Protein AF-A0A1F4D8D0-F1 (afdb_monomer_lite)

Structure (mmCIF, N/CA/C/O backbone):
data_AF-A0A1F4D8D0-F1
#
_entry.id   AF-A0A1F4D8D0-F1
#
loop_
_atom_site.group_PDB
_atom_site.id
_atom_site.type_symbol
_atom_site.label_atom_id
_atom_site.label_alt_id
_atom_site.label_comp_id
_atom_site.label_asym_id
_atom_site.label_entity_id
_atom_site.label_seq_id
_atom_site.pdbx_PDB_ins_code
_atom_site.Cartn_x
_atom_site.Cartn_y
_atom_site.Cartn_z
_atom_site.occupancy
_atom_site.B_iso_or_equiv
_atom_site.auth_seq_id
_atom_site.auth_comp_id
_atom_site.auth_asym_id
_atom_site.auth_atom_id
_atom_site.pdbx_PDB_model_num
ATOM 1 N N . MET A 1 1 ? 7.146 -8.326 -1.471 1.00 89.69 1 MET A N 1
ATOM 2 C CA . MET A 1 1 ? 6.696 -7.686 -2.726 1.00 89.69 1 MET A CA 1
ATOM 3 C C . MET A 1 1 ? 6.771 -6.171 -2.694 1.00 89.69 1 MET A C 1
ATOM 5 O O . MET A 1 1 ? 7.243 -5.610 -3.671 1.00 89.69 1 MET A O 1
ATOM 9 N N . LEU A 1 2 ? 6.417 -5.484 -1.602 1.00 89.44 2 LEU A N 1
ATOM 10 C CA . LEU A 1 2 ? 6.598 -4.020 -1.534 1.00 89.44 2 LEU A CA 1
ATOM 11 C C . LEU A 1 2 ? 8.050 -3.568 -1.783 1.00 89.44 2 LEU A C 1
ATOM 13 O O . LEU A 1 2 ? 8.278 -2.567 -2.454 1.00 89.44 2 LEU A O 1
ATOM 17 N N . GLU A 1 3 ? 9.027 -4.339 -1.313 1.00 93.50 3 GLU A N 1
ATOM 18 C CA . GLU A 1 3 ? 10.461 -4.112 -1.554 1.00 93.50 3 GLU A CA 1
ATOM 19 C C . GLU A 1 3 ? 10.889 -4.162 -3.031 1.00 93.50 3 GLU A C 1
ATOM 21 O O . GLU A 1 3 ? 11.950 -3.652 -3.357 1.00 93.50 3 GLU A O 1
ATOM 26 N N . GLN A 1 4 ? 10.068 -4.709 -3.937 1.00 89.00 4 GLN A N 1
ATOM 27 C CA . GLN A 1 4 ? 10.340 -4.660 -5.382 1.00 89.00 4 GLN A CA 1
ATOM 28 C C . GLN A 1 4 ? 10.045 -3.286 -5.993 1.00 89.00 4 GLN A C 1
ATOM 30 O O . GLN A 1 4 ? 10.503 -2.983 -7.088 1.00 89.00 4 GLN A O 1
ATOM 35 N N . PHE A 1 5 ? 9.249 -2.466 -5.303 1.00 87.69 5 PHE A N 1
ATOM 36 C CA . PHE A 1 5 ? 8.782 -1.174 -5.803 1.00 87.69 5 PHE A CA 1
ATOM 37 C C . PHE A 1 5 ? 9.288 0.005 -4.971 1.00 87.69 5 PHE A C 1
ATOM 39 O O . PHE A 1 5 ? 9.121 1.157 -5.370 1.00 87.69 5 PHE A O 1
ATOM 46 N N . PHE A 1 6 ? 9.851 -0.242 -3.789 1.00 90.12 6 PHE A N 1
ATOM 47 C CA . PHE A 1 6 ? 10.312 0.803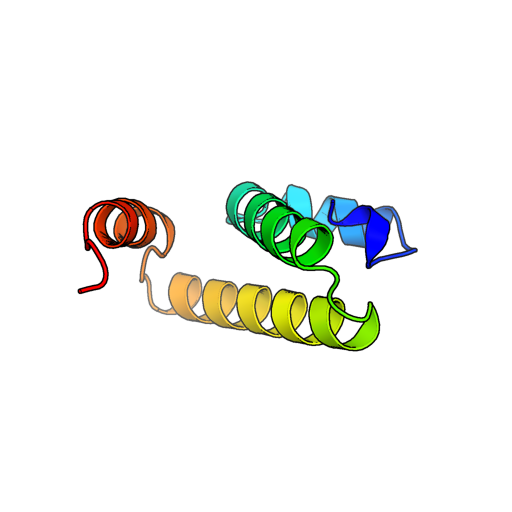 -2.883 1.00 90.12 6 PHE A CA 1
ATOM 48 C C . PHE A 1 6 ? 11.708 0.483 -2.356 1.00 90.12 6 PHE A C 1
ATOM 50 O O . PHE A 1 6 ? 11.873 -0.419 -1.541 1.00 90.12 6 PHE A O 1
ATOM 57 N N . ASP A 1 7 ? 12.676 1.317 -2.735 1.00 92.25 7 ASP A N 1
ATOM 58 C CA . ASP A 1 7 ? 14.077 1.164 -2.323 1.00 92.25 7 ASP A CA 1
ATOM 59 C C . ASP A 1 7 ? 14.315 1.492 -0.842 1.00 92.25 7 ASP A C 1
ATOM 61 O O . ASP A 1 7 ? 15.309 1.078 -0.258 1.00 92.25 7 ASP A O 1
ATOM 65 N N . SER A 1 8 ? 13.421 2.266 -0.217 1.00 94.19 8 SER A N 1
ATOM 66 C CA . SER A 1 8 ? 13.562 2.689 1.180 1.00 94.19 8 SER A CA 1
ATOM 67 C C . SER A 1 8 ? 13.019 1.620 2.140 1.00 94.19 8 SER A C 1
ATOM 69 O O . SER A 1 8 ? 11.796 1.440 2.208 1.00 94.19 8 SER A O 1
ATOM 71 N N . PRO A 1 9 ? 13.867 0.978 2.972 1.00 93.06 9 PRO A N 1
ATOM 72 C CA . PRO A 1 9 ? 13.410 -0.033 3.929 1.00 93.06 9 PRO A CA 1
ATOM 73 C C . PRO A 1 9 ? 12.454 0.548 4.974 1.00 93.06 9 PRO A C 1
ATOM 75 O O . PRO A 1 9 ? 11.460 -0.080 5.331 1.00 93.06 9 PRO A O 1
ATOM 78 N N . LEU A 1 10 ? 12.704 1.791 5.405 1.00 94.88 10 LEU A N 1
ATOM 79 C CA . LEU A 1 10 ? 11.826 2.519 6.325 1.00 94.88 10 LEU A CA 1
ATOM 80 C C . LEU A 1 10 ? 10.425 2.704 5.736 1.00 94.88 10 LEU A C 1
ATOM 82 O O . LEU A 1 10 ? 9.427 2.558 6.440 1.00 94.88 10 LEU A O 1
ATOM 86 N N . ARG A 1 11 ? 10.333 2.988 4.432 1.00 94.25 11 ARG A N 1
ATOM 87 C CA . ARG A 1 11 ? 9.046 3.138 3.752 1.00 94.25 11 ARG A CA 1
ATOM 88 C C . ARG A 1 11 ? 8.300 1.813 3.649 1.00 94.25 11 ARG A C 1
ATOM 90 O O . ARG A 1 11 ? 7.101 1.779 3.918 1.00 94.25 11 ARG A O 1
ATOM 97 N N . VAL A 1 12 ? 8.996 0.739 3.282 1.00 94.19 12 VAL A N 1
ATOM 98 C CA . VAL A 1 12 ? 8.417 -0.612 3.237 1.00 94.19 12 VAL A CA 1
ATOM 99 C C . VAL A 1 12 ? 7.891 -1.007 4.616 1.00 94.19 12 VAL A C 1
ATOM 101 O O . VAL A 1 12 ? 6.769 -1.493 4.734 1.00 94.19 12 VAL A O 1
ATOM 104 N N . GLN A 1 13 ? 8.655 -0.730 5.673 1.00 95.00 13 GLN A N 1
ATOM 105 C CA . GLN A 1 13 ? 8.243 -1.033 7.038 1.00 95.00 13 GLN A CA 1
ATOM 106 C C . GLN A 1 13 ? 7.042 -0.192 7.489 1.00 95.00 13 GLN A C 1
ATOM 108 O O . GLN A 1 13 ? 6.122 -0.732 8.096 1.00 95.00 13 GLN A O 1
ATOM 113 N N . ALA A 1 14 ? 6.992 1.097 7.139 1.00 93.19 14 ALA A N 1
ATOM 114 C CA . ALA A 1 14 ? 5.834 1.946 7.419 1.00 93.19 14 ALA A CA 1
ATOM 115 C C . ALA A 1 14 ? 4.554 1.425 6.742 1.00 93.19 14 ALA A C 1
ATOM 117 O O . ALA A 1 14 ? 3.499 1.391 7.370 1.00 93.19 14 ALA A O 1
ATOM 118 N N . LEU A 1 15 ? 4.654 0.972 5.487 1.00 92.38 15 LEU A N 1
ATOM 119 C CA . LEU A 1 15 ? 3.529 0.373 4.765 1.00 92.38 15 LEU A CA 1
ATOM 120 C C . LEU A 1 15 ? 3.070 -0.935 5.425 1.00 92.38 15 LEU A C 1
ATOM 122 O O . LEU A 1 15 ? 1.875 -1.112 5.643 1.00 92.38 15 LEU A O 1
ATOM 126 N N . ARG A 1 16 ? 4.008 -1.818 5.794 1.00 93.31 16 ARG A N 1
ATOM 127 C CA . ARG A 1 16 ? 3.716 -3.105 6.454 1.00 93.31 16 ARG A CA 1
ATOM 128 C C . ARG A 1 16 ? 3.091 -2.944 7.840 1.00 93.31 16 ARG A C 1
ATOM 130 O O . ARG A 1 16 ? 2.181 -3.691 8.179 1.00 93.31 16 ARG A O 1
ATOM 137 N N . ASN A 1 17 ? 3.558 -1.971 8.618 1.00 92.06 17 ASN A N 1
ATOM 138 C CA . ASN A 1 17 ? 3.062 -1.717 9.973 1.00 92.06 17 ASN A CA 1
ATOM 139 C C . ASN A 1 17 ? 1.741 -0.934 9.990 1.00 92.06 17 ASN A C 1
ATOM 141 O O . ASN A 1 17 ? 1.099 -0.831 11.035 1.00 92.06 17 ASN A O 1
ATOM 145 N N . GLY A 1 18 ? 1.346 -0.348 8.857 1.00 85.94 18 GLY A N 1
ATOM 146 C CA . GLY A 1 18 ? 0.070 0.337 8.729 1.00 85.94 18 GLY A CA 1
ATOM 147 C C . GLY A 1 18 ? -1.119 -0.626 8.859 1.00 85.94 18 GLY A C 1
ATOM 148 O O . GLY A 1 18 ? -0.981 -1.827 8.620 1.00 85.94 18 GLY A O 1
ATOM 149 N N . PRO A 1 19 ? -2.327 -0.108 9.148 1.00 79.25 19 PRO A N 1
ATOM 150 C CA . PRO A 1 19 ? -3.544 -0.910 9.344 1.00 79.25 19 PRO A CA 1
ATOM 151 C C . PRO A 1 19 ? -3.954 -1.752 8.124 1.00 79.25 19 PRO A C 1
ATOM 153 O O . PRO A 1 19 ? -4.876 -2.558 8.196 1.00 79.25 19 PRO A O 1
ATOM 156 N N . SER A 1 20 ? -3.289 -1.573 6.985 1.00 83.19 20 SER A N 1
ATOM 157 C CA . SER A 1 20 ? -3.550 -2.327 5.761 1.00 83.19 20 SER A CA 1
ATOM 158 C C . SER A 1 20 ? -2.284 -2.865 5.113 1.00 83.19 20 SER A C 1
ATOM 160 O O . SER A 1 20 ? -2.281 -3.145 3.917 1.00 83.19 20 SER A O 1
ATOM 162 N N . GLY A 1 21 ? -1.218 -3.053 5.895 1.00 87.62 21 GLY A N 1
ATOM 163 C CA . GLY A 1 21 ? 0.042 -3.590 5.392 1.00 87.62 21 GLY A CA 1
ATOM 164 C C . GLY A 1 21 ? -0.118 -4.926 4.674 1.00 87.62 21 GLY A C 1
ATOM 165 O O . GLY A 1 21 ? 0.415 -5.088 3.583 1.00 87.62 21 GLY A O 1
ATOM 166 N N . ALA A 1 22 ? -0.936 -5.838 5.210 1.00 88.19 22 ALA A N 1
ATOM 167 C CA . ALA A 1 22 ? -1.220 -7.122 4.563 1.00 88.19 22 ALA A CA 1
ATOM 168 C C . ALA A 1 22 ? -1.931 -6.967 3.202 1.00 88.19 22 ALA A C 1
ATOM 170 O O . ALA A 1 22 ? -1.568 -7.638 2.238 1.00 88.19 22 ALA A O 1
ATOM 171 N N . LEU A 1 23 ? -2.902 -6.050 3.100 1.00 86.81 23 LEU A N 1
ATOM 172 C CA . LEU A 1 23 ? -3.607 -5.763 1.844 1.00 86.81 23 LEU A CA 1
ATOM 173 C C . LEU A 1 23 ? -2.672 -5.132 0.809 1.00 86.81 23 LEU A C 1
ATOM 175 O O . LEU A 1 23 ? -2.695 -5.516 -0.356 1.00 86.81 23 LEU A O 1
ATOM 179 N N . LEU A 1 24 ? -1.831 -4.185 1.228 1.00 90.50 24 LEU A N 1
ATOM 180 C CA . LEU A 1 24 ? -0.872 -3.523 0.344 1.00 90.50 24 LEU A CA 1
ATOM 181 C C . LEU A 1 24 ? 0.237 -4.477 -0.115 1.00 90.50 24 LEU A C 1
ATOM 183 O O . LEU A 1 24 ? 0.676 -4.381 -1.258 1.00 90.50 24 LEU A O 1
ATOM 187 N N . GLU A 1 25 ? 0.662 -5.412 0.736 1.00 90.88 25 GLU A N 1
ATOM 188 C CA . GLU A 1 25 ? 1.622 -6.456 0.370 1.00 90.88 25 GLU A CA 1
ATOM 189 C C . GLU A 1 25 ? 1.023 -7.425 -0.662 1.00 90.88 25 GLU A C 1
ATOM 191 O O . GLU A 1 25 ? 1.666 -7.690 -1.676 1.00 90.88 25 GLU A O 1
ATOM 196 N N . GLY A 1 26 ? -0.223 -7.876 -0.464 1.00 87.56 26 GLY A N 1
ATOM 197 C CA . GLY A 1 26 ? -0.939 -8.715 -1.434 1.00 87.56 26 GLY A CA 1
ATOM 198 C C . GLY A 1 26 ? -1.202 -7.997 -2.761 1.00 87.56 26 GLY A C 1
ATOM 199 O O . GLY A 1 26 ? -0.954 -8.548 -3.829 1.00 87.56 26 GLY A O 1
ATOM 200 N N . PHE A 1 27 ? -1.600 -6.724 -2.710 1.00 85.25 27 PHE A N 1
ATOM 201 C CA . PHE A 1 27 ? -1.755 -5.901 -3.909 1.00 85.25 27 PHE A CA 1
ATOM 202 C C . PHE A 1 27 ? -0.427 -5.730 -4.658 1.00 85.25 27 PHE A C 1
ATOM 204 O O . PHE A 1 27 ? -0.390 -5.814 -5.882 1.00 85.25 27 PHE A O 1
ATOM 211 N N . ALA A 1 28 ? 0.682 -5.513 -3.945 1.00 88.38 28 ALA A N 1
ATOM 212 C CA . ALA A 1 28 ? 2.004 -5.456 -4.561 1.00 88.38 28 ALA A CA 1
ATOM 213 C C . ALA A 1 28 ? 2.393 -6.799 -5.198 1.00 88.38 28 ALA A C 1
ATOM 215 O O . ALA A 1 28 ? 2.980 -6.803 -6.277 1.00 88.38 28 ALA A O 1
ATOM 216 N N . GLN A 1 29 ? 2.038 -7.922 -4.569 1.00 88.00 29 GLN A N 1
ATOM 217 C CA . GLN A 1 29 ? 2.292 -9.252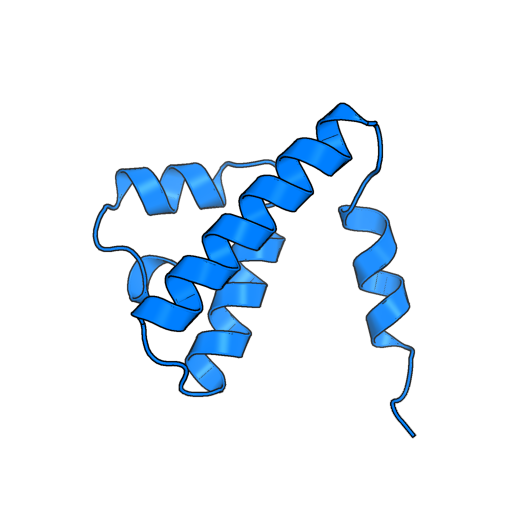 -5.113 1.00 88.00 29 GLN A CA 1
ATOM 218 C C . GLN A 1 29 ? 1.575 -9.484 -6.444 1.00 88.00 29 GLN A C 1
ATOM 220 O O . GLN A 1 29 ? 2.248 -9.763 -7.434 1.00 88.00 29 GLN A O 1
ATOM 225 N N . GLU A 1 30 ? 0.255 -9.280 -6.505 1.00 83.69 30 GLU A N 1
ATOM 226 C CA . GLU A 1 30 ? -0.500 -9.464 -7.755 1.00 83.69 30 GLU A CA 1
ATOM 227 C C . GLU A 1 30 ? 0.044 -8.582 -8.889 1.00 83.69 30 GLU A C 1
ATOM 229 O O . GLU A 1 30 ? 0.091 -8.986 -10.050 1.00 83.69 30 GLU A O 1
ATOM 234 N N . ARG A 1 31 ? 0.495 -7.362 -8.567 1.00 77.31 31 ARG A N 1
ATOM 235 C CA . ARG A 1 31 ? 1.054 -6.432 -9.562 1.00 77.31 31 ARG A CA 1
ATOM 236 C C . ARG A 1 31 ? 2.448 -6.832 -10.035 1.00 77.31 31 ARG A C 1
ATOM 238 O O . ARG A 1 31 ? 2.742 -6.646 -11.216 1.00 77.31 31 ARG A O 1
ATOM 245 N N . GLY A 1 32 ? 3.285 -7.360 -9.143 1.00 74.75 32 GLY A N 1
ATOM 246 C CA . GLY A 1 32 ? 4.595 -7.908 -9.498 1.00 74.75 32 GLY A CA 1
ATOM 247 C C . GLY A 1 32 ? 4.464 -9.119 -10.417 1.00 74.75 32 GLY A C 1
ATOM 248 O O . GLY A 1 32 ? 5.113 -9.174 -11.458 1.00 74.75 32 GLY A O 1
ATOM 249 N N . GLU A 1 33 ? 3.546 -10.031 -10.094 1.00 75.94 33 GLU A N 1
ATOM 250 C CA . GLU A 1 33 ? 3.248 -11.213 -10.911 1.00 75.94 33 GLU A CA 1
ATOM 251 C C . GLU A 1 33 ? 2.652 -10.844 -12.282 1.00 75.94 33 GLU A C 1
ATOM 253 O O . GLU A 1 33 ? 2.964 -11.480 -13.286 1.00 75.94 33 GLU A O 1
ATOM 258 N N . ALA A 1 34 ? 1.869 -9.763 -12.361 1.00 77.62 34 ALA A N 1
ATOM 259 C CA . ALA A 1 34 ? 1.329 -9.235 -13.616 1.00 77.62 34 ALA A CA 1
ATOM 260 C C . ALA A 1 34 ? 2.346 -8.443 -14.472 1.00 77.62 34 ALA A C 1
ATOM 262 O O . ALA A 1 34 ? 1.978 -7.932 -15.531 1.00 77.62 34 ALA A O 1
ATOM 263 N N . GLY A 1 35 ? 3.603 -8.297 -14.030 1.00 80.94 35 GLY A N 1
ATOM 264 C CA . GLY A 1 35 ? 4.670 -7.652 -14.807 1.00 80.94 35 GLY A CA 1
ATOM 265 C C . GLY A 1 35 ? 4.532 -6.132 -14.951 1.00 80.94 35 GLY A C 1
ATOM 266 O O . GLY A 1 35 ? 4.989 -5.555 -15.939 1.00 80.94 35 GLY A O 1
ATOM 267 N N . TYR A 1 36 ? 3.879 -5.462 -13.997 1.00 77.81 36 TYR A N 1
ATOM 268 C CA . TYR A 1 36 ? 3.706 -4.010 -14.052 1.00 77.81 36 TYR A CA 1
ATOM 269 C C . TYR A 1 36 ? 5.050 -3.273 -14.012 1.00 77.81 36 TYR A C 1
ATOM 271 O O . TYR A 1 36 ? 5.935 -3.598 -1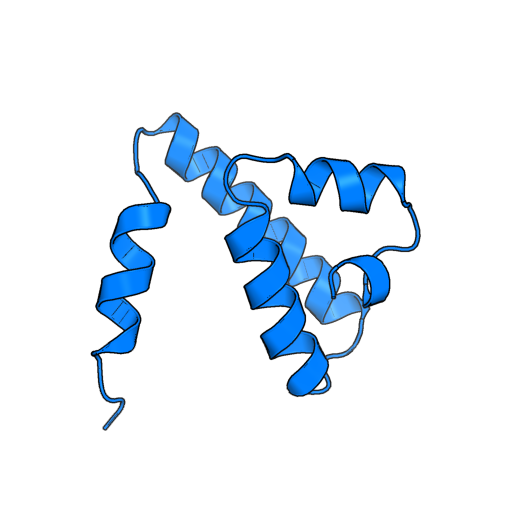3.222 1.00 77.81 36 TYR A O 1
ATOM 279 N N . ALA A 1 37 ? 5.159 -2.193 -14.793 1.00 84.50 37 ALA A N 1
ATOM 280 C CA . ALA A 1 37 ? 6.266 -1.255 -14.656 1.00 84.50 37 ALA A CA 1
ATOM 281 C C . ALA A 1 37 ? 6.295 -0.667 -13.234 1.00 84.50 37 ALA A C 1
ATOM 283 O O . ALA A 1 37 ? 5.263 -0.268 -12.683 1.00 84.50 37 ALA A O 1
ATOM 284 N N . GLU A 1 38 ? 7.493 -0.557 -12.665 1.00 83.75 38 GLU A N 1
ATOM 285 C CA . GLU A 1 38 ? 7.717 -0.170 -11.269 1.00 83.75 38 GLU A CA 1
ATOM 286 C C . GLU A 1 38 ? 7.068 1.180 -10.906 1.00 83.75 38 GLU A C 1
ATOM 288 O O . GLU A 1 38 ? 6.461 1.338 -9.844 1.00 83.75 38 GLU A O 1
ATOM 293 N N . ILE A 1 39 ? 7.126 2.159 -11.817 1.00 87.31 39 ILE A N 1
ATOM 294 C CA . ILE A 1 39 ? 6.504 3.479 -11.628 1.00 87.31 39 ILE A CA 1
ATOM 295 C C . ILE A 1 39 ? 4.974 3.392 -11.517 1.00 87.31 39 ILE A C 1
ATOM 297 O O . ILE A 1 39 ? 4.362 4.090 -10.702 1.00 87.31 39 ILE A O 1
ATOM 301 N N . THR A 1 40 ? 4.356 2.501 -12.293 1.00 88.25 40 THR A N 1
ATOM 302 C CA . THR A 1 40 ? 2.909 2.271 -12.297 1.00 88.25 40 THR A CA 1
ATOM 303 C C . THR A 1 40 ? 2.491 1.589 -10.999 1.00 88.25 40 THR A C 1
ATOM 305 O O . THR A 1 40 ? 1.571 2.060 -10.328 1.00 88.25 40 THR A O 1
ATOM 308 N N . ALA A 1 41 ? 3.216 0.548 -10.582 1.00 87.25 41 ALA A N 1
ATOM 309 C CA . ALA A 1 41 ? 2.973 -0.141 -9.317 1.00 87.25 41 ALA A CA 1
ATOM 310 C C . ALA A 1 41 ? 3.078 0.815 -8.115 1.00 87.25 41 ALA A C 1
ATOM 312 O O . ALA A 1 41 ? 2.149 0.899 -7.309 1.00 87.25 41 ALA A O 1
ATOM 313 N N . ARG A 1 42 ? 4.140 1.633 -8.045 1.00 90.44 42 ARG A N 1
ATOM 314 C CA . ARG A 1 42 ? 4.303 2.658 -6.999 1.00 90.44 42 ARG A CA 1
ATOM 315 C C . ARG A 1 42 ? 3.132 3.634 -6.938 1.00 90.44 42 ARG A C 1
ATOM 317 O O . ARG A 1 42 ? 2.660 3.949 -5.844 1.00 90.44 42 ARG A O 1
ATOM 324 N N . ARG A 1 43 ? 2.666 4.130 -8.092 1.00 91.62 43 ARG A N 1
ATOM 325 C CA . ARG A 1 43 ? 1.534 5.067 -8.159 1.00 91.62 43 ARG A CA 1
ATOM 326 C C . ARG A 1 43 ? 0.259 4.432 -7.601 1.00 91.62 43 ARG A C 1
ATOM 328 O O . ARG A 1 43 ? -0.416 5.068 -6.795 1.00 91.62 43 ARG A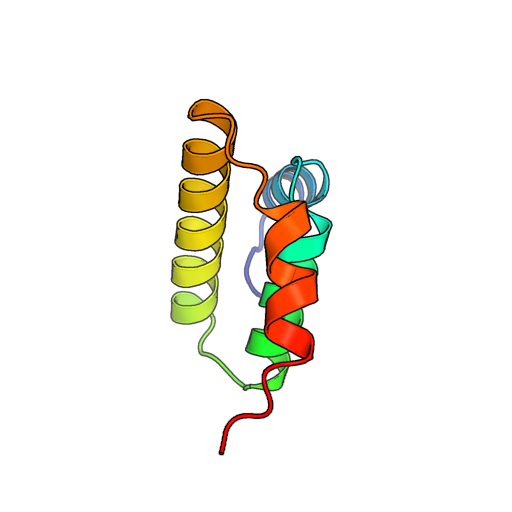 O 1
ATOM 335 N N . HIS A 1 44 ? -0.039 3.188 -7.969 1.00 90.50 44 HIS A N 1
ATOM 336 C CA . HIS A 1 44 ? -1.224 2.493 -7.465 1.00 90.50 44 HIS A CA 1
ATOM 337 C C . HIS A 1 44 ? -1.134 2.160 -5.975 1.00 90.50 44 HIS A C 1
ATOM 339 O O . HIS A 1 44 ? -2.115 2.356 -5.266 1.00 90.50 44 HIS A O 1
ATOM 345 N N . ILE A 1 45 ? 0.031 1.737 -5.475 1.00 90.25 45 ILE A N 1
ATOM 346 C CA . ILE A 1 45 ? 0.217 1.450 -4.044 1.00 90.25 45 ILE A CA 1
ATOM 347 C C . ILE A 1 45 ? -0.001 2.715 -3.201 1.00 90.25 45 ILE A C 1
ATOM 349 O O . ILE A 1 45 ? -0.689 2.662 -2.186 1.00 90.25 45 ILE A O 1
ATOM 353 N N . ARG A 1 46 ? 0.515 3.875 -3.638 1.00 91.81 46 ARG A N 1
ATOM 354 C CA . ARG A 1 46 ? 0.267 5.160 -2.954 1.00 91.81 46 ARG A CA 1
ATOM 355 C C . ARG A 1 46 ? -1.207 5.564 -2.990 1.00 91.81 46 ARG A C 1
ATOM 357 O O . ARG A 1 46 ? -1.723 6.057 -1.993 1.00 91.81 46 ARG A O 1
ATOM 364 N N . ALA A 1 47 ? -1.882 5.358 -4.121 1.00 92.62 47 ALA A N 1
ATOM 365 C CA . ALA A 1 47 ? -3.311 5.636 -4.234 1.00 92.62 47 ALA A CA 1
ATOM 366 C C . ALA A 1 47 ? -4.137 4.738 -3.298 1.00 92.62 47 ALA A C 1
ATOM 368 O O . ALA A 1 47 ? -5.022 5.235 -2.607 1.00 92.62 47 ALA A O 1
ATOM 369 N N . ALA A 1 48 ? -3.807 3.445 -3.223 1.00 91.25 48 A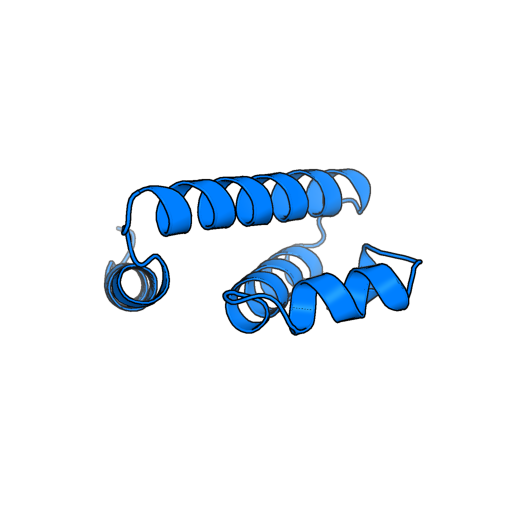LA A N 1
ATOM 370 C CA . ALA A 1 48 ? -4.453 2.497 -2.320 1.00 91.25 48 ALA A CA 1
ATOM 371 C C . ALA A 1 48 ? -4.233 2.875 -0.848 1.00 91.25 48 ALA A C 1
ATOM 373 O O . ALA A 1 48 ? -5.190 2.936 -0.083 1.00 91.25 48 ALA A O 1
ATOM 374 N N . GLU A 1 49 ? -2.998 3.199 -0.457 1.00 91.81 49 GLU A N 1
ATOM 375 C CA . GLU A 1 49 ? -2.690 3.668 0.899 1.00 91.81 49 GLU A CA 1
ATOM 376 C C . GLU A 1 49 ? -3.485 4.934 1.257 1.00 91.81 49 GLU A C 1
ATOM 378 O O . GLU A 1 49 ? -4.072 5.007 2.336 1.00 91.81 49 GLU A O 1
ATOM 383 N N . HIS A 1 50 ? -3.550 5.913 0.349 1.00 92.56 50 HIS A N 1
ATOM 384 C CA . HIS A 1 50 ? -4.308 7.141 0.576 1.00 92.56 50 HIS A CA 1
ATOM 385 C C . HIS A 1 50 ? -5.815 6.880 0.708 1.00 92.56 50 HIS A C 1
ATOM 387 O O . HIS A 1 50 ? -6.451 7.412 1.617 1.00 92.56 50 HIS A O 1
ATOM 393 N N . PHE A 1 51 ? -6.377 6.033 -0.157 1.00 90.12 51 PHE A N 1
ATOM 394 C CA . PHE A 1 51 ? -7.787 5.651 -0.107 1.00 90.12 51 PHE A CA 1
ATOM 395 C C . PHE A 1 51 ? -8.140 4.950 1.207 1.00 90.12 51 PHE A C 1
ATOM 397 O O . PHE A 1 51 ? -9.139 5.277 1.837 1.00 90.12 51 PHE A O 1
ATOM 404 N N . ILE A 1 52 ? -7.290 4.031 1.656 1.00 88.12 52 ILE A N 1
ATOM 405 C CA . ILE A 1 52 ? -7.447 3.329 2.931 1.00 88.12 52 ILE A CA 1
ATOM 406 C C . ILE A 1 52 ? -7.363 4.302 4.107 1.00 88.12 52 ILE A C 1
ATOM 408 O O . ILE A 1 52 ? -8.163 4.219 5.036 1.00 88.12 52 ILE A O 1
ATOM 412 N N . TYR A 1 53 ? -6.400 5.228 4.083 1.00 88.62 53 TYR A N 1
ATOM 413 C CA . TYR A 1 53 ? -6.289 6.264 5.106 1.00 88.62 53 TYR A CA 1
ATOM 414 C C . TYR A 1 53 ? -7.571 7.101 5.190 1.00 88.62 53 TYR A C 1
ATOM 416 O O . TYR A 1 53 ? -8.085 7.311 6.288 1.00 88.62 53 TYR A O 1
ATOM 424 N N . TRP A 1 54 ? -8.102 7.531 4.043 1.00 92.19 54 TRP A N 1
ATOM 425 C CA . TRP A 1 54 ? -9.375 8.242 3.967 1.00 92.19 54 TRP A CA 1
ATOM 426 C C . TRP A 1 54 ? -10.540 7.390 4.494 1.00 92.19 54 TRP A C 1
ATOM 428 O O . TRP A 1 54 ? -11.243 7.826 5.397 1.00 92.19 54 TRP A O 1
ATOM 438 N N . ALA A 1 55 ? -10.693 6.149 4.029 1.00 89.31 55 ALA A N 1
ATOM 439 C CA . ALA A 1 55 ? -11.769 5.256 4.459 1.00 89.31 55 ALA A CA 1
ATOM 440 C C . ALA A 1 55 ? -11.754 5.030 5.981 1.00 89.31 55 ALA A C 1
ATOM 442 O O . ALA A 1 55 ? -12.782 5.164 6.641 1.00 89.31 55 ALA A O 1
ATOM 443 N N . ASN A 1 56 ? -10.573 4.798 6.562 1.00 87.50 56 ASN A N 1
ATOM 444 C CA . ASN A 1 56 ? -10.418 4.664 8.010 1.00 87.50 56 ASN A CA 1
ATOM 445 C C . ASN A 1 56 ? -10.815 5.944 8.763 1.00 87.50 56 ASN A C 1
ATOM 447 O O . ASN A 1 56 ? -11.367 5.856 9.859 1.00 87.50 56 ASN A O 1
ATOM 451 N N . LYS A 1 57 ? -10.548 7.133 8.200 1.00 89.56 57 LYS A N 1
ATOM 452 C CA . LYS A 1 57 ? -10.978 8.414 8.787 1.00 89.56 57 LYS A CA 1
ATOM 453 C C . LYS A 1 57 ? -12.495 8.581 8.779 1.00 89.56 57 LYS A C 1
ATOM 455 O O . LYS A 1 57 ? -13.026 9.129 9.737 1.00 89.56 57 LYS A O 1
ATOM 460 N N . GLU A 1 58 ? -13.165 8.050 7.765 1.00 91.81 58 GLU A N 1
ATOM 461 C CA . GLU A 1 58 ? -14.628 8.032 7.659 1.00 91.81 58 GLU A CA 1
ATOM 462 C C . GLU A 1 58 ? -15.281 6.876 8.449 1.00 91.81 58 GLU A C 1
ATOM 464 O O . GLU A 1 58 ? -16.497 6.703 8.411 1.00 91.81 58 GLU A O 1
ATOM 469 N N . GLY A 1 59 ? -14.498 6.050 9.158 1.00 88.69 59 GLY A N 1
ATOM 470 C CA . GLY A 1 59 ? -15.006 4.872 9.875 1.00 88.69 59 GLY A CA 1
ATOM 471 C C . GLY A 1 59 ? -15.402 3.703 8.961 1.00 88.69 59 GLY A C 1
ATOM 472 O O . GLY A 1 59 ? -16.057 2.761 9.406 1.00 88.69 59 GLY A O 1
ATOM 473 N N . ILE A 1 60 ? -14.996 3.739 7.690 1.00 85.75 60 ILE A N 1
ATOM 474 C CA . ILE A 1 60 ? -15.245 2.693 6.698 1.00 85.75 60 ILE A CA 1
ATOM 475 C C . ILE A 1 60 ? -14.123 1.655 6.784 1.00 85.75 60 ILE A C 1
ATOM 477 O O . ILE A 1 60 ? -12.977 1.910 6.412 1.00 85.75 60 ILE A O 1
ATOM 481 N N . SER A 1 61 ? -14.455 0.450 7.252 1.00 78.56 61 SER A N 1
ATOM 482 C CA . SER A 1 61 ? -13.496 -0.657 7.308 1.00 78.56 61 SER A CA 1
ATOM 483 C C . SER A 1 61 ? -13.328 -1.314 5.937 1.00 78.56 61 SER A C 1
ATOM 485 O O . SER A 1 61 ? -14.190 -2.063 5.477 1.00 78.56 61 SER A O 1
ATOM 487 N N . VAL A 1 62 ? -12.176 -1.085 5.304 1.00 72.00 62 VAL A N 1
ATOM 488 C CA . VAL A 1 62 ? -11.815 -1.712 4.016 1.00 72.00 62 VAL A CA 1
ATOM 489 C C . VAL A 1 62 ? -11.529 -3.216 4.172 1.00 72.00 62 VAL A C 1
ATOM 491 O O . VAL A 1 62 ? -11.668 -3.982 3.221 1.00 72.00 62 VAL A O 1
ATOM 494 N N . LEU A 1 63 ? -11.192 -3.672 5.386 1.00 66.25 63 LEU A N 1
ATOM 495 C CA . LEU A 1 63 ? -10.856 -5.073 5.675 1.00 66.25 63 LEU A CA 1
ATOM 496 C C . LEU A 1 63 ? -12.038 -6.040 5.501 1.00 66.25 63 LEU A C 1
ATOM 498 O O . LEU A 1 63 ? -11.812 -7.194 5.152 1.00 66.25 63 LEU A O 1
ATOM 502 N N . LEU A 1 64 ? -13.280 -5.589 5.716 1.00 54.62 64 LEU A N 1
ATOM 503 C CA . LEU A 1 64 ? -14.468 -6.453 5.648 1.00 54.62 64 LEU A CA 1
ATOM 504 C C . LEU A 1 64 ? -15.057 -6.593 4.233 1.00 54.62 64 LEU A C 1
ATOM 506 O O . LEU A 1 64 ? -15.804 -7.535 3.990 1.00 54.62 64 LEU A O 1
ATOM 510 N N . GLN A 1 65 ? -14.705 -5.715 3.2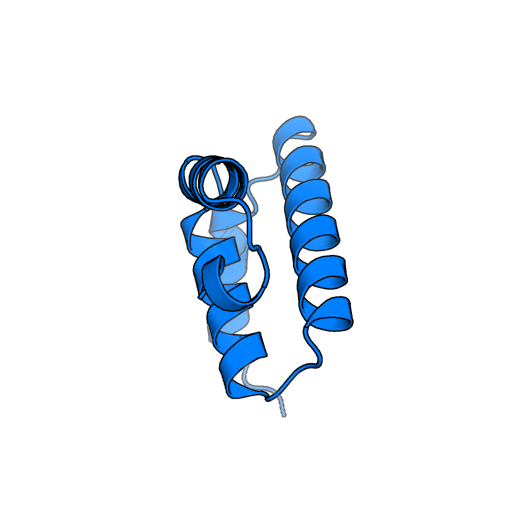86 1.00 54.12 65 GLN A N 1
ATOM 511 C CA . GLN A 1 65 ? -15.290 -5.736 1.935 1.00 54.12 65 GLN A CA 1
ATOM 512 C C . GLN A 1 65 ? -14.482 -6.550 0.910 1.00 54.12 65 GLN A C 1
ATOM 514 O O . GLN A 1 65 ? -15.040 -7.035 -0.071 1.00 54.12 65 GLN A O 1
ATOM 519 N N . VAL A 1 66 ? -13.179 -6.767 1.128 1.00 52.97 66 VAL A N 1
ATOM 520 C CA . VAL A 1 66 ? -12.332 -7.510 0.167 1.00 52.97 66 VAL A CA 1
ATOM 521 C C . VAL A 1 66 ? -12.645 -9.014 0.154 1.00 52.97 66 VAL A C 1
ATOM 523 O O . VAL A 1 66 ? -12.525 -9.662 -0.884 1.00 52.97 66 VAL A O 1
ATOM 526 N N . THR A 1 67 ? -13.123 -9.580 1.265 1.00 46.62 67 THR A N 1
ATOM 527 C CA . THR A 1 67 ? -13.586 -10.978 1.317 1.00 46.62 67 THR A CA 1
ATOM 528 C C . THR A 1 67 ? -14.825 -11.240 0.463 1.00 46.62 67 THR A C 1
ATOM 530 O O . THR A 1 67 ? -14.993 -12.359 -0.015 1.00 46.62 67 THR A O 1
ATOM 533 N N . GLU A 1 68 ? -15.658 -10.225 0.221 1.00 43.84 68 GLU A N 1
ATOM 534 C CA . GLU A 1 68 ? -16.896 -10.361 -0.556 1.00 43.84 68 GLU A CA 1
ATOM 535 C C . GLU A 1 68 ? -16.642 -10.302 -2.073 1.00 43.84 68 GLU A C 1
ATOM 537 O O . GLU A 1 68 ? -17.337 -10.944 -2.855 1.00 43.84 68 GLU A O 1
ATOM 542 N N . ILE A 1 69 ? -15.573 -9.624 -2.507 1.00 54.44 69 ILE A N 1
ATOM 543 C CA . ILE A 1 69 ? -15.201 -9.536 -3.930 1.00 54.44 69 ILE A CA 1
ATOM 544 C C . ILE A 1 69 ? -14.619 -10.869 -4.443 1.00 54.44 69 ILE A C 1
ATOM 546 O O . ILE A 1 69 ? -14.717 -11.173 -5.631 1.00 54.44 69 ILE A O 1
ATOM 550 N N . ARG A 1 70 ? -14.073 -11.723 -3.563 1.00 47.28 70 ARG A N 1
ATOM 551 C CA . ARG A 1 70 ? -13.447 -12.999 -3.963 1.00 47.28 70 ARG A CA 1
ATOM 552 C C . ARG A 1 70 ? -14.442 -14.096 -4.374 1.00 47.28 70 ARG A C 1
ATOM 554 O O . ARG A 1 70 ? -14.012 -15.116 -4.905 1.00 47.28 70 ARG A O 1
ATOM 561 N N . THR A 1 71 ? -15.744 -13.912 -4.145 1.00 51.00 71 THR A N 1
ATOM 562 C CA . THR A 1 71 ? -16.808 -14.839 -4.587 1.00 51.00 71 THR A CA 1
ATOM 563 C C . THR A 1 71 ? -17.612 -14.315 -5.779 1.00 51.00 71 THR A C 1
ATOM 565 O O . THR A 1 71 ? -18.425 -15.051 -6.341 1.00 51.00 71 THR A O 1
ATOM 568 N N . GLY A 1 72 ? -17.349 -13.084 -6.225 1.00 44.28 72 GLY A N 1
ATOM 569 C CA . GLY A 1 72 ? -17.889 -12.541 -7.465 1.00 44.28 72 GLY A CA 1
ATOM 570 C C . GLY A 1 72 ? -17.156 -13.123 -8.668 1.00 44.28 72 GLY A C 1
ATOM 571 O O . GLY A 1 72 ? -16.203 -12.533 -9.166 1.00 44.28 72 GLY A O 1
ATOM 572 N N . ALA A 1 73 ? -17.589 -14.301 -9.117 1.00 45.81 73 ALA A N 1
ATOM 573 C CA . ALA A 1 73 ? -17.200 -14.861 -10.402 1.00 45.81 73 ALA A CA 1
ATOM 574 C C . ALA A 1 73 ? -17.488 -13.836 -11.510 1.00 45.81 73 ALA A C 1
ATOM 576 O O . ALA A 1 73 ? -18.646 -13.579 -11.840 1.00 45.81 73 ALA A O 1
ATOM 577 N N . TRP A 1 74 ? -16.429 -13.254 -12.070 1.00 43.97 74 TRP A N 1
ATOM 578 C CA . TRP A 1 74 ? -16.496 -12.458 -13.288 1.00 43.97 74 TRP A CA 1
ATOM 579 C C . TRP A 1 74 ? -16.964 -13.375 -14.427 1.00 43.97 74 TRP A C 1
ATOM 581 O O . TRP A 1 74 ? -16.201 -14.211 -14.915 1.00 43.97 74 TRP A O 1
ATOM 591 N N . ARG A 1 75 ? -18.248 -13.268 -14.775 1.00 38.69 75 ARG A N 1
ATOM 592 C CA . ARG A 1 75 ? -18.786 -13.639 -16.087 1.00 38.69 75 ARG A CA 1
ATOM 593 C C . ARG A 1 75 ? -18.810 -12.406 -16.971 1.00 38.69 75 ARG A C 1
ATOM 595 O O . ARG A 1 75 ? -19.097 -11.318 -16.423 1.00 38.69 75 ARG A O 1
#

Foldseek 3Di:
DVVVQDVDPVVLVVCCPDPCNVVLVVLLVVCVVVVDDSVVNVVVSVVVVVVCVVCVVVVHDPPVCVVVVVPPPDD

Secondary structure (DSSP, 8-state):
-GGGT---HHHHHHHHHSTTHHHHHHHHHHHHHTT--HHHHHHHHHHHHHHHHHHHHTT--GGGTHHHHTT----

pLDDT: mean 81.3, std 15.6, range [38.69, 95.0]

Sequence (75 aa):
MLEQFFDSPLRVQALRNGPSGALLEGFAQERGEAGYAEITARRHIRAAEHFIYWANKEGISVLLQVTEIRTGAWR

Radius of gyration: 13.02 Å; chains: 1; bounding box: 33×23×26 Å